Protein AF-A0A315W487-F1 (afdb_monomer)

Mean predicted aligned error: 13.63 Å

Organism: Gambusia affinis (NCBI:txid33528)

Solvent-accessible surface area (backbone atoms only — not comparable to full-atom values): 10804 Å² total; per-residue (Å²): 133,56,77,66,58,53,52,54,53,56,51,53,75,80,44,60,76,90,79,62,75,93,65,57,74,89,49,34,35,39,50,55,72,75,63,73,67,54,75,86,51,44,80,79,39,35,63,79,66,31,59,77,80,47,70,54,56,51,22,55,74,71,74,41,82,53,58,91,84,42,76,58,63,79,42,51,66,40,80,57,98,81,37,50,19,31,38,82,82,38,74,87,50,101,56,56,80,71,71,37,37,47,72,59,69,63,85,60,64,79,61,75,47,65,36,70,41,76,52,73,74,43,80,48,86,76,93,78,71,102,67,77,101,60,86,45,45,33,33,36,40,38,41,26,13,61,51,71,65,50,70,50,79,38,82,26,74,50,103,40,70,70,42,49,52,51,47,53,49,52,59,59,71,76,106

Radius of gyration: 20.81 Å; Cα contacts (8 Å, |Δi|>4): 216; chains: 1; bounding box: 63×32×65 Å

Nearest PDB structures (foldseek):
  8b4h-assembly1_D  TM=4.173E-01  e=1.061E+00  Geobacillus stearothermophilus
  2qqu-assembly1_A  TM=3.293E-01  e=1.975E+00  Arabidopsis thaliana
  4hx3-assembly3_J  TM=4.643E-01  e=4.164E+00  Streptomyces caespitosus
  8t2x-assembly1_eI  TM=4.212E-01  e=8.250E+00  Saccharomyces cerevisiae
  3dm3-assembly2_C  TM=2.344E-01  e=7.285E+00  Methanocaldococcus jannaschii

Foldseek 3Di:
DDPVVVLVVLVVVPDPPVLDDDDDLQQQLVNVVVPPDDPVCCLVGCVVVHRQPDPQSVCQVVVHDGPPPDPLNVQCWHQDSNFIWRDDDCPPPPDPPPVRTHTDQDDDDWLPRWGKDKDDFDFDDDPDDDDDPDRQTKMKIWTAGRRPRDIDIDIFRDPDSVSVSVVVVVVVVVD

InterPro domains:
  IPR036397 Ribonuclease H superfamily [G3DSA:3.30.420.10] (105-175)

Sequence (175 aa):
MTPVDSIIAQIRKSTKPDQWHFVTTDQNPADHRTRAILETQLQQTTWLSGPRFSQEFESLKKGTDIPSRSP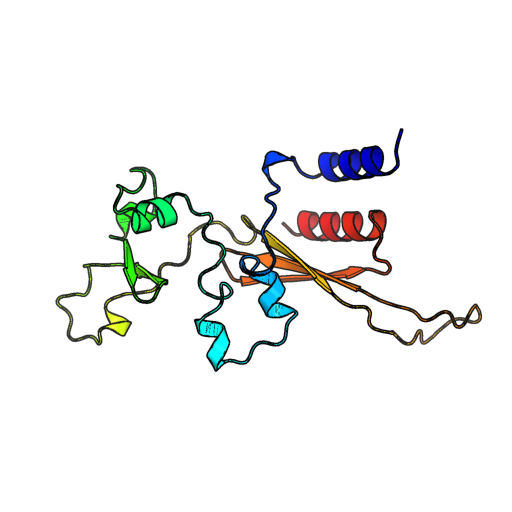LGKLDPIIDGGLLKVGGRLQAGDLSDVEKNLVIIPVDPPFTRVGLDVFGPWNVESLRTRANNTDCKRWVVLFTCLSTRAVHIEVIQAMSTSSFINALRHFLSIR

Structure (mmCIF, N/CA/C/O backbone):
data_AF-A0A315W487-F1
#
_entry.id   AF-A0A315W487-F1
#
loop_
_atom_site.group_PDB
_atom_site.id
_atom_site.type_symbol
_atom_site.label_atom_id
_atom_site.label_alt_id
_atom_site.label_comp_id
_atom_site.label_asym_id
_atom_site.label_entity_id
_atom_site.label_seq_id
_atom_site.pdbx_PDB_ins_code
_atom_site.Cartn_x
_atom_site.Cartn_y
_atom_site.Cartn_z
_atom_site.occupancy
_atom_site.B_iso_or_equiv
_atom_site.auth_seq_id
_atom_site.auth_comp_id
_atom_site.auth_asym_id
_atom_site.auth_atom_id
_atom_site.pdbx_PDB_model_num
ATOM 1 N N . MET A 1 1 ? 31.631 5.135 -5.703 1.00 48.72 1 MET A N 1
ATOM 2 C CA . MET A 1 1 ? 30.296 5.128 -5.067 1.00 48.72 1 MET A CA 1
ATOM 3 C C . MET A 1 1 ? 29.477 4.071 -5.779 1.00 48.72 1 MET A C 1
ATOM 5 O O . MET A 1 1 ? 29.423 4.128 -7.004 1.00 48.72 1 MET A O 1
ATOM 9 N N . THR A 1 2 ? 28.979 3.050 -5.082 1.00 46.69 2 THR A N 1
ATOM 10 C CA . THR A 1 2 ? 28.313 1.933 -5.769 1.00 46.69 2 THR A CA 1
ATOM 11 C C . THR A 1 2 ? 26.916 2.357 -6.249 1.00 46.69 2 THR A C 1
ATOM 13 O O . THR A 1 2 ? 26.335 3.295 -5.694 1.00 46.69 2 THR A O 1
ATOM 16 N N . PRO A 1 3 ? 26.345 1.709 -7.281 1.00 56.44 3 PRO A N 1
ATOM 17 C CA . PRO A 1 3 ? 25.005 2.037 -7.775 1.00 56.44 3 PRO A CA 1
ATOM 18 C C . PRO A 1 3 ? 23.925 1.985 -6.682 1.00 56.44 3 PRO A C 1
ATOM 20 O O . PRO A 1 3 ? 23.013 2.808 -6.677 1.00 56.44 3 PRO A O 1
ATOM 23 N N . VAL A 1 4 ? 24.066 1.072 -5.715 1.00 52.94 4 VAL A N 1
ATOM 24 C CA . VAL A 1 4 ? 23.147 0.903 -4.577 1.00 52.94 4 VAL A CA 1
ATOM 25 C C . VAL A 1 4 ? 23.194 2.105 -3.627 1.00 52.94 4 VAL A C 1
ATOM 27 O O . VAL A 1 4 ? 22.143 2.597 -3.213 1.00 52.94 4 VAL A O 1
ATOM 30 N N . ASP A 1 5 ? 24.384 2.655 -3.361 1.00 53.69 5 ASP A N 1
ATOM 31 C CA . ASP A 1 5 ? 24.547 3.850 -2.518 1.00 53.69 5 ASP A CA 1
ATOM 32 C C . ASP A 1 5 ? 23.834 5.071 -3.119 1.00 53.69 5 ASP A C 1
ATOM 34 O O . ASP A 1 5 ? 23.236 5.871 -2.400 1.00 53.69 5 ASP A O 1
ATOM 38 N N . SER A 1 6 ? 23.849 5.198 -4.451 1.00 67.00 6 SER A N 1
ATOM 39 C CA . SER A 1 6 ? 23.168 6.284 -5.170 1.00 67.00 6 SER A CA 1
ATOM 40 C C . SER A 1 6 ? 21.642 6.181 -5.071 1.00 67.00 6 SER A C 1
ATOM 42 O O . SER A 1 6 ? 20.958 7.184 -4.859 1.00 67.00 6 SER A O 1
ATOM 44 N N . ILE A 1 7 ? 21.104 4.963 -5.160 1.00 61.72 7 ILE A N 1
ATOM 45 C CA . ILE A 1 7 ? 19.666 4.678 -5.058 1.00 61.72 7 ILE A CA 1
ATOM 46 C C . ILE A 1 7 ? 19.148 5.029 -3.664 1.00 61.72 7 ILE A C 1
ATOM 48 O O . ILE A 1 7 ? 18.185 5.787 -3.520 1.00 61.72 7 ILE A O 1
ATOM 52 N N . ILE A 1 8 ? 19.829 4.519 -2.637 1.00 62.97 8 ILE A N 1
ATOM 53 C CA . ILE A 1 8 ? 19.484 4.771 -1.239 1.00 62.97 8 ILE A CA 1
ATOM 54 C C . ILE A 1 8 ? 19.583 6.269 -0.946 1.00 62.97 8 ILE A C 1
ATOM 56 O O . ILE A 1 8 ? 18.684 6.831 -0.321 1.00 62.97 8 ILE A O 1
ATOM 60 N N . ALA A 1 9 ? 20.623 6.945 -1.444 1.00 63.97 9 ALA A N 1
ATOM 61 C CA . ALA A 1 9 ? 20.773 8.387 -1.284 1.00 63.97 9 ALA A CA 1
ATOM 62 C C . ALA A 1 9 ? 19.622 9.181 -1.925 1.00 63.97 9 ALA A C 1
ATOM 64 O O . ALA A 1 9 ? 19.182 10.173 -1.350 1.00 63.97 9 ALA A O 1
ATOM 65 N N . GLN A 1 10 ? 19.101 8.761 -3.084 1.00 64.81 10 GLN A N 1
ATOM 66 C CA . GLN A 1 10 ? 17.974 9.447 -3.724 1.00 64.81 10 GLN A CA 1
ATOM 67 C C . GLN A 1 10 ? 16.641 9.211 -3.004 1.00 64.81 10 GLN A C 1
ATOM 69 O O . GLN A 1 10 ? 15.884 10.165 -2.837 1.00 64.81 10 GLN A O 1
ATOM 74 N N . ILE A 1 11 ? 16.367 7.990 -2.535 1.00 67.25 11 ILE A N 1
ATOM 75 C CA . ILE A 1 11 ? 15.167 7.690 -1.732 1.00 67.25 11 ILE A CA 1
ATOM 76 C C . ILE A 1 11 ? 15.208 8.468 -0.409 1.00 67.25 11 ILE A C 1
ATOM 78 O O . ILE A 1 11 ? 14.202 9.052 0.004 1.00 67.25 11 ILE A O 1
ATOM 82 N N . ARG A 1 12 ? 16.398 8.576 0.199 1.00 71.25 12 ARG A N 1
ATOM 83 C CA . ARG A 1 12 ? 16.637 9.348 1.427 1.00 71.25 12 ARG A CA 1
ATOM 84 C C . ARG A 1 12 ? 16.443 10.861 1.282 1.00 71.25 12 ARG A C 1
ATOM 86 O O . ARG A 1 12 ? 16.288 11.539 2.291 1.00 71.25 12 ARG A O 1
ATOM 93 N N . LYS A 1 13 ? 16.427 11.410 0.057 1.00 73.81 13 LYS A N 1
ATOM 94 C CA . LYS A 1 13 ? 16.086 12.831 -0.165 1.00 73.81 13 LYS A CA 1
ATOM 95 C C . LYS A 1 13 ? 14.604 13.123 0.066 1.00 73.81 13 LYS A C 1
ATOM 97 O O . LYS A 1 13 ? 14.268 14.259 0.377 1.00 73.81 13 LYS A O 1
ATOM 102 N N . SER A 1 14 ? 13.734 12.132 -0.125 1.00 68.50 14 SER A N 1
ATOM 103 C CA . SER A 1 14 ? 12.276 12.312 -0.083 1.00 68.50 14 SER A CA 1
ATOM 104 C C . SER A 1 14 ? 11.597 11.536 1.047 1.00 68.50 14 SER A C 1
ATOM 106 O O . SER A 1 14 ? 10.459 11.837 1.382 1.00 68.50 14 SER A O 1
ATOM 108 N N . THR A 1 15 ? 12.274 10.554 1.644 1.00 77.00 15 THR A N 1
ATOM 109 C CA . THR A 1 15 ? 11.750 9.712 2.732 1.00 77.00 15 THR A CA 1
ATOM 110 C C . THR A 1 15 ? 12.866 9.361 3.714 1.00 77.00 15 THR A C 1
ATOM 112 O O . THR A 1 15 ? 14.041 9.423 3.360 1.00 77.00 15 THR A O 1
ATOM 115 N N . LYS A 1 16 ? 12.534 8.979 4.946 1.00 75.12 16 LYS A N 1
ATOM 116 C CA . LYS A 1 16 ? 13.507 8.534 5.951 1.00 75.12 16 LYS A CA 1
ATOM 117 C C . LYS A 1 16 ? 13.472 7.004 6.107 1.00 75.12 16 LYS A C 1
ATOM 119 O O . LYS A 1 16 ? 12.401 6.422 5.951 1.00 75.12 16 LYS A O 1
ATOM 124 N N . PRO A 1 17 ? 14.603 6.329 6.399 1.00 71.06 17 PRO A N 1
ATOM 125 C CA . PRO A 1 17 ? 14.655 4.863 6.478 1.00 71.06 17 PRO A CA 1
ATOM 126 C C . PRO A 1 17 ? 13.673 4.231 7.475 1.00 71.06 17 PRO A C 1
ATOM 128 O O . PRO A 1 17 ? 13.127 3.175 7.191 1.00 71.06 17 PRO A O 1
ATOM 131 N N . ASP A 1 18 ? 13.413 4.894 8.599 1.00 71.44 18 ASP A N 1
ATOM 132 C CA . ASP A 1 18 ? 12.456 4.503 9.645 1.00 71.44 18 ASP A CA 1
ATOM 133 C C . ASP A 1 18 ? 10.995 4.483 9.173 1.00 71.44 18 ASP A C 1
ATOM 135 O O . ASP A 1 18 ? 10.146 3.860 9.803 1.00 71.44 18 ASP A O 1
ATOM 139 N N . GLN A 1 19 ? 10.688 5.129 8.047 1.00 69.25 19 GLN A N 1
ATOM 140 C CA . GLN A 1 19 ? 9.353 5.088 7.448 1.00 69.25 19 GLN A CA 1
ATOM 141 C C . GLN A 1 19 ? 9.119 3.805 6.636 1.00 69.25 19 GLN A C 1
ATOM 143 O O . GLN A 1 19 ? 7.971 3.463 6.349 1.00 69.25 19 GLN A O 1
ATOM 148 N N . TRP A 1 20 ? 10.182 3.087 6.264 1.00 70.81 20 TRP A N 1
ATOM 149 C CA . TRP A 1 20 ? 10.106 1.905 5.414 1.00 70.81 20 TRP A CA 1
ATOM 150 C C . TRP A 1 20 ? 10.153 0.635 6.250 1.00 70.81 20 TRP A C 1
ATOM 152 O O . TRP A 1 20 ? 11.102 0.386 6.988 1.00 70.81 20 TRP A O 1
ATOM 162 N N . HIS A 1 21 ? 9.139 -0.202 6.074 1.00 70.56 21 HIS A N 1
ATOM 163 C CA . HIS A 1 21 ? 9.043 -1.497 6.727 1.00 70.56 21 HIS A CA 1
ATOM 164 C C . HIS A 1 21 ? 8.958 -2.562 5.641 1.00 70.56 21 HIS A C 1
ATOM 166 O O . HIS A 1 21 ? 8.098 -2.484 4.763 1.00 70.56 21 HIS A O 1
ATOM 172 N N . PHE A 1 22 ? 9.866 -3.537 5.675 1.00 69.56 22 PHE A N 1
ATOM 173 C CA . PHE A 1 22 ? 9.763 -4.691 4.792 1.00 69.56 22 PHE A CA 1
ATOM 174 C C . PHE A 1 22 ? 8.605 -5.572 5.262 1.00 69.56 22 PHE A C 1
ATOM 176 O O . PHE A 1 22 ? 8.542 -5.953 6.430 1.00 69.56 22 PHE A O 1
ATOM 183 N N . VAL A 1 23 ? 7.698 -5.886 4.342 1.00 62.91 23 VAL A N 1
ATOM 184 C CA . VAL A 1 23 ? 6.541 -6.746 4.581 1.00 62.91 23 VAL A CA 1
ATOM 185 C C . VAL A 1 23 ? 6.662 -7.928 3.634 1.00 62.91 23 VAL A C 1
ATOM 187 O O . VAL A 1 23 ? 6.874 -7.739 2.437 1.00 62.91 23 VAL A O 1
ATOM 190 N N . THR A 1 24 ? 6.570 -9.144 4.165 1.00 65.25 24 THR A N 1
ATOM 191 C CA . THR A 1 24 ? 6.584 -10.352 3.338 1.00 65.25 24 THR A CA 1
ATOM 192 C C . THR A 1 24 ? 5.336 -10.403 2.459 1.00 65.25 24 THR A C 1
ATOM 194 O O . THR A 1 24 ? 4.287 -9.867 2.815 1.00 65.25 24 THR A O 1
ATOM 197 N N . THR A 1 25 ? 5.441 -11.051 1.300 1.00 66.62 25 THR A N 1
ATOM 198 C CA . THR A 1 25 ? 4.375 -11.136 0.287 1.00 66.62 25 THR A CA 1
ATOM 199 C C . THR A 1 25 ? 3.020 -11.586 0.845 1.00 66.62 25 THR A C 1
ATOM 201 O O . THR A 1 25 ? 1.975 -11.084 0.452 1.00 66.62 25 THR A O 1
ATOM 204 N N . ASP A 1 26 ? 3.014 -12.518 1.796 1.00 65.06 26 ASP A N 1
ATOM 205 C CA . ASP A 1 26 ? 1.800 -13.026 2.445 1.00 65.06 26 ASP A CA 1
ATOM 206 C C . ASP A 1 26 ? 1.120 -12.005 3.377 1.00 65.06 26 ASP A C 1
ATOM 208 O O . ASP A 1 26 ? -0.059 -12.148 3.700 1.00 65.06 26 ASP A O 1
ATOM 212 N N . GLN A 1 27 ? 1.852 -10.971 3.797 1.00 63.00 27 GLN A N 1
ATOM 213 C CA . GLN A 1 27 ? 1.389 -9.924 4.704 1.00 63.00 27 GLN A CA 1
ATOM 214 C C . GLN A 1 27 ? 1.202 -8.565 4.016 1.00 63.00 27 GLN A C 1
ATOM 216 O O . GLN A 1 27 ? 0.717 -7.641 4.668 1.00 63.00 27 GLN A O 1
ATOM 221 N N . ASN A 1 28 ? 1.583 -8.406 2.740 1.00 66.50 28 ASN A N 1
ATOM 222 C CA . ASN A 1 28 ? 1.381 -7.166 1.991 1.00 66.50 28 ASN A CA 1
ATOM 223 C C . ASN A 1 28 ? -0.003 -7.176 1.332 1.00 66.50 28 ASN A C 1
ATOM 225 O O . ASN A 1 28 ? -0.210 -7.895 0.354 1.00 66.50 28 ASN A O 1
ATOM 229 N N . PRO A 1 29 ? -0.956 -6.341 1.777 1.00 65.88 29 PRO A N 1
ATOM 230 C CA . PRO A 1 29 ? -2.272 -6.322 1.161 1.00 65.88 29 PRO A CA 1
ATOM 231 C C . PRO A 1 29 ? -2.217 -5.923 -0.315 1.00 65.88 29 PRO A C 1
ATOM 233 O O . PRO A 1 29 ? -3.062 -6.361 -1.085 1.00 65.88 29 PRO A O 1
ATOM 236 N N . ALA A 1 30 ? -1.230 -5.124 -0.738 1.00 62.94 30 ALA A N 1
ATOM 237 C CA . ALA A 1 30 ? -1.105 -4.722 -2.139 1.00 62.94 30 ALA A CA 1
ATOM 238 C C . ALA A 1 30 ? -0.919 -5.930 -3.084 1.00 62.94 30 ALA A C 1
ATOM 240 O O . ALA A 1 30 ? -1.468 -5.911 -4.186 1.00 62.94 30 ALA A O 1
ATOM 241 N N . ASP A 1 31 ? -0.292 -7.014 -2.614 1.00 65.88 31 ASP A N 1
ATOM 242 C CA . ASP A 1 31 ? -0.082 -8.250 -3.383 1.00 65.88 31 ASP A CA 1
ATOM 243 C C . ASP A 1 31 ? -1.403 -8.978 -3.676 1.00 65.88 31 ASP A C 1
ATOM 245 O O . ASP A 1 31 ? -1.559 -9.650 -4.697 1.00 65.88 31 ASP A O 1
ATOM 249 N N . HIS A 1 32 ? -2.402 -8.841 -2.798 1.00 64.81 32 HIS A N 1
ATOM 250 C CA . HIS A 1 32 ? -3.724 -9.425 -3.024 1.00 64.81 32 HIS A CA 1
ATOM 251 C C . HIS A 1 32 ? -4.452 -8.769 -4.206 1.00 64.81 32 HIS A C 1
ATOM 253 O O . HIS A 1 32 ? -5.254 -9.423 -4.874 1.00 64.81 32 HIS A O 1
ATOM 259 N N . ARG A 1 33 ? -4.135 -7.503 -4.518 1.00 60.19 33 ARG A N 1
ATOM 260 C CA . ARG A 1 33 ? -4.697 -6.791 -5.676 1.00 60.19 33 ARG A CA 1
ATOM 261 C C . ARG A 1 33 ? -4.089 -7.254 -6.996 1.00 60.19 33 ARG A C 1
ATOM 263 O O . ARG A 1 33 ? -4.768 -7.209 -8.018 1.00 60.19 33 ARG A O 1
ATOM 270 N N . THR A 1 34 ? -2.835 -7.696 -6.987 1.00 59.62 34 THR A N 1
ATOM 271 C CA . THR A 1 34 ? -2.107 -8.100 -8.197 1.00 59.62 34 THR A CA 1
ATOM 272 C C . THR A 1 34 ? -2.242 -9.593 -8.512 1.00 59.62 34 THR A C 1
ATOM 274 O O . THR A 1 34 ? -1.991 -9.995 -9.646 1.00 59.62 34 THR A O 1
ATOM 277 N N . ARG A 1 35 ? -2.723 -10.413 -7.562 1.00 61.91 35 ARG A N 1
ATOM 278 C CA . ARG A 1 35 ? -2.831 -11.882 -7.697 1.00 61.91 35 ARG A CA 1
ATOM 279 C C . ARG A 1 35 ? -4.207 -12.448 -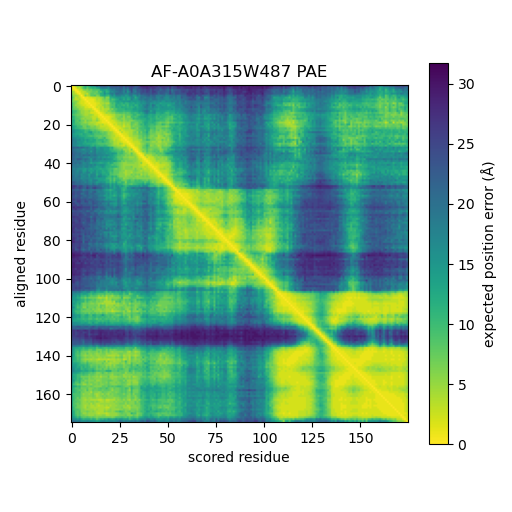8.086 1.00 61.91 35 ARG A C 1
ATOM 281 O O . ARG A 1 35 ? -4.347 -13.663 -8.074 1.00 61.91 35 ARG A O 1
ATOM 288 N N . ALA A 1 36 ? -5.188 -11.622 -8.463 1.00 53.81 36 ALA A N 1
ATOM 289 C CA . ALA A 1 36 ? -6.536 -12.058 -8.878 1.00 53.81 36 ALA A CA 1
ATOM 290 C C . ALA A 1 36 ? -7.169 -13.078 -7.904 1.00 53.81 36 ALA A C 1
ATOM 292 O O . ALA A 1 36 ? -7.283 -14.268 -8.188 1.00 53.81 36 ALA A O 1
ATOM 293 N N . ILE A 1 37 ? -7.559 -12.601 -6.723 1.00 63.97 37 ILE A N 1
ATOM 294 C CA . ILE A 1 37 ? -8.158 -13.439 -5.678 1.00 63.97 37 ILE A CA 1
ATOM 295 C C . ILE A 1 37 ? -9.669 -13.554 -5.900 1.00 63.97 37 ILE A C 1
ATOM 297 O O . ILE A 1 37 ? -10.332 -12.563 -6.206 1.00 63.97 37 ILE A O 1
ATOM 301 N N . LEU A 1 38 ? -10.215 -14.761 -5.727 1.00 61.25 38 LEU A N 1
ATOM 302 C CA . LEU A 1 38 ? -11.660 -14.997 -5.748 1.00 61.25 38 LEU A CA 1
ATOM 303 C C . LEU A 1 38 ? -12.343 -14.252 -4.591 1.00 61.25 38 LEU A C 1
ATOM 305 O O . LEU A 1 38 ? -11.813 -14.195 -3.484 1.00 61.25 38 LEU A O 1
ATOM 309 N N . GLU A 1 39 ? -13.552 -13.734 -4.812 1.00 56.94 39 GLU A N 1
ATOM 310 C CA . GLU A 1 39 ? -14.322 -13.002 -3.791 1.00 56.94 39 GLU A CA 1
ATOM 311 C C . GLU A 1 39 ? -14.462 -13.791 -2.477 1.00 56.94 39 GLU A C 1
ATOM 313 O O . GLU A 1 39 ? -14.275 -13.245 -1.389 1.00 56.94 39 GLU A O 1
ATOM 318 N N . THR A 1 40 ? -14.681 -15.104 -2.575 1.00 64.38 40 THR A N 1
ATOM 319 C CA . THR A 1 40 ? -14.790 -16.018 -1.426 1.00 64.38 40 THR A CA 1
ATOM 320 C C . THR A 1 40 ? -13.511 -16.104 -0.594 1.00 64.38 40 THR A C 1
ATOM 322 O O . THR A 1 40 ? -13.564 -16.373 0.604 1.00 64.38 40 THR A O 1
ATOM 325 N N . GLN A 1 41 ? -12.356 -15.853 -1.207 1.00 66.31 41 GLN A N 1
ATOM 326 C CA . GLN A 1 41 ? -11.055 -15.858 -0.546 1.00 66.31 41 GLN A CA 1
ATOM 327 C C . GLN A 1 41 ? -10.668 -14.470 -0.032 1.00 66.31 41 GLN A C 1
ATOM 329 O O . GLN A 1 41 ? -9.856 -14.376 0.884 1.00 66.31 41 GLN A O 1
ATOM 334 N N . LEU A 1 42 ? -11.275 -13.393 -0.545 1.00 64.19 42 LEU A N 1
ATOM 335 C CA . LEU A 1 42 ? -10.962 -12.019 -0.146 1.00 64.19 42 LEU A CA 1
ATOM 336 C C . LEU A 1 42 ? -11.137 -11.801 1.362 1.00 64.19 42 LEU A C 1
ATOM 338 O O . LEU A 1 42 ? -10.292 -11.162 1.991 1.00 64.19 42 LEU A O 1
ATOM 342 N N . GLN A 1 43 ? -12.180 -12.387 1.958 1.00 64.00 43 GLN A N 1
ATOM 343 C CA . GLN A 1 43 ? -12.433 -12.300 3.402 1.00 64.00 43 GLN A CA 1
ATOM 344 C C . GLN A 1 43 ? -11.345 -12.960 4.261 1.00 64.00 43 GLN A C 1
ATOM 346 O O . GLN A 1 43 ? -11.164 -12.583 5.414 1.00 64.00 43 GLN A O 1
ATOM 351 N N . GLN A 1 44 ? -10.594 -13.909 3.700 1.00 66.38 44 GLN A N 1
ATOM 352 C CA . GLN A 1 44 ? -9.527 -14.636 4.393 1.00 66.38 44 GLN A CA 1
ATOM 353 C C . GLN A 1 44 ? -8.154 -13.967 4.227 1.00 66.38 44 GLN A C 1
ATOM 355 O O . GLN A 1 44 ? -7.168 -14.406 4.817 1.00 66.38 44 GLN A O 1
ATOM 360 N N . THR A 1 45 ? -8.072 -12.904 3.424 1.00 65.50 45 THR A N 1
ATOM 361 C CA . THR A 1 45 ? -6.817 -12.209 3.119 1.00 65.50 45 THR A CA 1
ATOM 362 C C . THR A 1 45 ? -6.543 -11.044 4.068 1.00 65.50 45 THR A C 1
ATOM 364 O O . THR A 1 45 ? -7.423 -10.546 4.778 1.00 65.50 45 THR A O 1
ATOM 367 N N . THR A 1 46 ? -5.316 -10.521 4.014 1.00 63.25 46 THR A N 1
ATOM 368 C CA . THR A 1 46 ? -4.960 -9.265 4.692 1.00 63.25 46 THR A CA 1
ATOM 369 C C . THR A 1 46 ? -5.494 -8.026 3.954 1.00 63.25 46 THR A C 1
ATOM 371 O O . THR A 1 46 ? -5.252 -6.894 4.376 1.00 63.25 46 THR A O 1
ATOM 374 N N . TRP A 1 47 ? -6.267 -8.197 2.869 1.00 64.56 47 TRP A N 1
ATOM 375 C CA . TRP A 1 47 ? -6.842 -7.086 2.104 1.00 64.56 47 TRP A CA 1
ATOM 376 C C . TRP A 1 47 ? -7.793 -6.232 2.939 1.00 64.56 47 TRP A C 1
ATOM 378 O O . TRP A 1 47 ? -7.674 -5.011 2.944 1.00 64.56 47 TRP A O 1
ATOM 388 N N . LEU A 1 48 ? -8.715 -6.869 3.665 1.00 56.69 48 LEU A N 1
ATOM 389 C CA . LEU A 1 48 ? -9.705 -6.175 4.493 1.00 56.69 48 LEU A CA 1
ATOM 390 C C . LEU A 1 48 ? -9.154 -5.870 5.888 1.00 56.69 48 LEU A C 1
ATOM 392 O O . LEU A 1 48 ? -9.290 -4.750 6.380 1.00 56.69 48 LEU A O 1
ATOM 396 N N . SER A 1 49 ? -8.465 -6.841 6.490 1.00 56.72 49 SER A N 1
ATOM 397 C CA . SER A 1 49 ? -7.923 -6.744 7.853 1.00 56.72 49 SER A CA 1
ATOM 398 C C . SER A 1 49 ? -6.629 -5.928 7.940 1.00 56.72 49 SER A C 1
ATOM 400 O O . SER A 1 49 ? -6.344 -5.319 8.965 1.00 56.72 49 SER A O 1
ATOM 402 N N . GLY A 1 50 ? -5.886 -5.818 6.838 1.00 58.66 50 GLY A N 1
ATOM 403 C CA . GLY A 1 50 ? -4.646 -5.052 6.754 1.00 58.66 50 GLY A CA 1
ATOM 404 C C . GLY A 1 50 ? -3.452 -5.781 7.332 1.00 58.66 50 GLY A C 1
ATOM 405 O O . GLY A 1 50 ? -3.583 -6.855 7.920 1.00 58.66 50 GLY A O 1
ATOM 406 N N . PRO A 1 51 ? -2.263 -5.195 7.167 1.00 56.78 51 PRO A N 1
ATOM 407 C CA . PRO A 1 51 ? -1.100 -5.704 7.839 1.00 56.78 51 PRO A CA 1
ATOM 408 C C . PRO A 1 51 ? -1.204 -5.330 9.322 1.00 56.78 51 PRO A C 1
ATOM 410 O O . PRO A 1 51 ? -1.641 -4.235 9.680 1.00 56.78 51 PRO A O 1
ATOM 413 N N . ARG A 1 52 ? -0.802 -6.247 10.200 1.00 59.81 52 ARG A N 1
ATOM 414 C CA .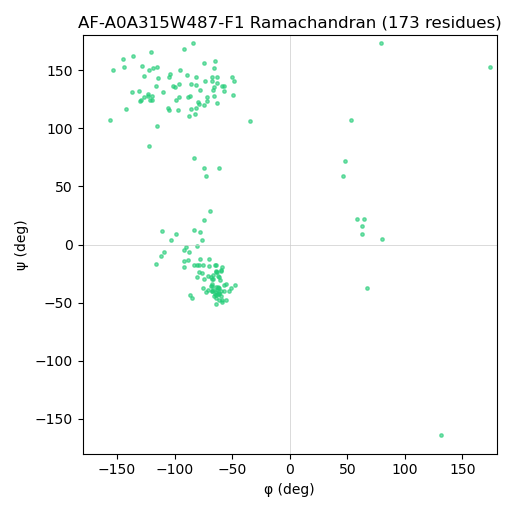 ARG A 1 52 ? -1.094 -6.215 11.646 1.00 59.81 52 ARG A CA 1
ATOM 415 C C . ARG A 1 52 ? -0.281 -5.183 12.446 1.00 59.81 52 ARG A C 1
ATOM 417 O O . ARG A 1 52 ? -0.150 -5.305 13.655 1.00 59.81 52 ARG A O 1
ATOM 424 N N . PHE A 1 53 ? 0.264 -4.155 11.797 1.00 51.91 53 PHE A N 1
ATOM 425 C CA . PHE A 1 53 ? 1.281 -3.265 12.371 1.00 51.91 53 PHE A CA 1
ATOM 426 C C . PHE A 1 53 ? 0.760 -2.193 13.341 1.00 51.91 53 PHE A C 1
ATOM 428 O O . PHE A 1 53 ? 1.521 -1.308 13.728 1.00 51.91 53 PHE A O 1
ATOM 435 N N . SER A 1 54 ? -0.498 -2.248 13.776 1.00 63.31 54 SER A N 1
ATOM 436 C CA . SER A 1 54 ? -0.940 -1.397 14.882 1.00 63.31 54 SER A CA 1
ATOM 437 C C . SER A 1 54 ? -0.523 -2.043 16.200 1.00 63.31 54 SER A C 1
ATOM 439 O O . SER A 1 54 ? -1.006 -3.119 16.545 1.00 63.31 54 SER A O 1
ATOM 441 N N . GLN A 1 55 ? 0.340 -1.367 16.964 1.00 62.59 55 GLN A N 1
ATOM 442 C CA . GLN A 1 55 ? 0.717 -1.760 18.329 1.00 62.59 55 GLN A CA 1
ATOM 443 C C . GLN A 1 55 ? -0.516 -2.094 19.187 1.00 62.59 55 GLN A C 1
ATOM 445 O O . GLN A 1 55 ? -0.490 -3.029 19.975 1.00 62.59 55 GLN A O 1
ATOM 450 N N . GLU A 1 56 ? -1.620 -1.380 18.969 1.00 65.69 56 GLU A N 1
ATOM 451 C CA . GLU A 1 56 ? -2.902 -1.580 19.647 1.00 65.69 56 GLU A CA 1
ATOM 452 C C . GLU A 1 56 ? -3.578 -2.910 19.270 1.00 65.69 56 GLU A C 1
ATOM 454 O O . GLU A 1 56 ? -4.178 -3.561 20.120 1.00 65.69 56 GLU A O 1
ATOM 459 N N . PHE A 1 57 ? -3.453 -3.350 18.013 1.00 65.50 57 PHE A N 1
ATOM 460 C CA . PHE A 1 57 ? -3.990 -4.629 17.541 1.00 65.50 57 PHE A CA 1
ATOM 461 C C . PHE A 1 57 ? -3.198 -5.814 18.109 1.00 65.50 57 PHE A C 1
ATOM 463 O O . PHE A 1 57 ? -3.777 -6.821 18.516 1.00 65.50 57 PHE A O 1
ATOM 470 N N . GLU A 1 58 ? -1.873 -5.676 18.193 1.00 68.31 58 GLU A N 1
ATOM 471 C CA . GLU A 1 58 ? -1.011 -6.653 18.864 1.00 68.31 58 GLU A CA 1
ATOM 472 C C . GLU A 1 58 ? -1.267 -6.694 20.374 1.00 68.31 58 GLU A C 1
ATOM 474 O O . GLU A 1 58 ? -1.317 -7.781 20.954 1.00 68.31 58 GLU A O 1
ATOM 479 N N . SER A 1 59 ? -1.496 -5.535 21.002 1.00 71.69 59 SER A N 1
ATOM 480 C CA . SER A 1 59 ? -1.889 -5.459 22.410 1.00 71.69 59 SER A CA 1
ATOM 481 C C . SER A 1 59 ? -3.187 -6.225 22.671 1.00 71.69 59 SER A C 1
ATOM 483 O O . SER A 1 59 ? -3.226 -7.065 23.570 1.00 71.69 59 SER A O 1
ATOM 485 N N . LEU A 1 60 ? -4.203 -6.012 21.829 1.00 69.50 60 LEU A N 1
ATOM 486 C CA . LEU A 1 60 ? -5.494 -6.696 21.921 1.00 69.50 60 LEU A CA 1
ATOM 487 C C . LEU A 1 60 ? -5.385 -8.211 21.744 1.00 69.50 60 LEU A C 1
ATOM 489 O O . LEU A 1 60 ? -5.988 -8.964 22.503 1.00 69.50 60 LEU A O 1
ATOM 493 N N . LYS A 1 61 ? -4.579 -8.686 20.790 1.00 66.75 61 LYS A N 1
ATOM 494 C CA . LYS A 1 61 ? -4.360 -10.129 20.601 1.00 66.75 61 LYS A CA 1
ATOM 495 C C . LYS A 1 61 ? -3.680 -10.806 21.776 1.00 66.75 61 LYS A C 1
ATOM 497 O O . LYS A 1 61 ? -3.968 -11.964 22.063 1.00 66.75 61 LYS A O 1
ATOM 502 N N . LYS A 1 62 ? -2.748 -10.105 22.418 1.00 74.00 62 LYS A N 1
ATOM 503 C CA . LYS A 1 62 ? -2.009 -10.618 23.574 1.00 74.00 62 LYS A CA 1
ATOM 504 C C . LYS A 1 62 ? -2.808 -10.511 24.875 1.00 74.00 62 LYS A C 1
ATOM 506 O O . LYS A 1 62 ? -2.296 -10.924 25.909 1.00 74.00 62 LYS A O 1
ATOM 511 N N . GLY A 1 63 ? -4.025 -9.957 24.833 1.00 69.38 63 GLY A N 1
ATOM 512 C CA . GLY A 1 63 ? -4.825 -9.677 26.027 1.00 69.38 63 GLY A CA 1
ATOM 513 C C . GLY A 1 63 ? -4.178 -8.633 26.940 1.00 69.38 63 GLY A C 1
ATOM 514 O O . GLY A 1 63 ? -4.436 -8.621 28.137 1.00 69.38 63 GLY A O 1
ATOM 515 N N . THR A 1 64 ? -3.292 -7.800 26.392 1.00 74.31 64 THR A N 1
ATOM 516 C CA . THR A 1 64 ? -2.622 -6.719 27.124 1.00 74.31 64 THR A CA 1
ATOM 517 C C . THR A 1 64 ? -3.364 -5.408 26.922 1.00 74.31 64 THR A C 1
ATOM 519 O O . THR A 1 64 ? -3.939 -5.178 25.855 1.00 74.31 64 THR A O 1
ATOM 522 N N . ASP A 1 65 ? -3.298 -4.528 27.918 1.00 71.69 65 ASP A N 1
ATOM 523 C CA . ASP 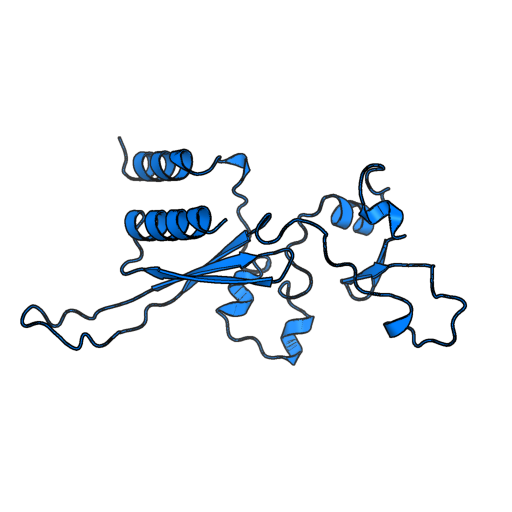A 1 65 ? -3.956 -3.230 27.848 1.00 71.69 65 ASP A CA 1
ATOM 524 C C . ASP A 1 65 ? -3.496 -2.420 26.631 1.00 71.69 65 ASP A C 1
ATOM 526 O O . ASP A 1 65 ? -2.307 -2.319 26.300 1.00 71.69 65 ASP A O 1
ATOM 530 N N . ILE A 1 66 ? -4.473 -1.813 25.962 1.00 71.31 66 ILE A N 1
ATOM 531 C CA . ILE A 1 66 ? -4.228 -0.854 24.892 1.00 71.31 66 ILE A CA 1
ATOM 532 C C . ILE A 1 66 ? -3.582 0.390 25.520 1.00 71.31 66 ILE A C 1
ATOM 534 O O . ILE A 1 66 ? -4.007 0.811 26.601 1.00 71.31 66 ILE A O 1
ATOM 538 N N . PRO A 1 67 ? -2.595 1.032 24.864 1.00 70.12 67 PRO A N 1
ATOM 539 C CA . PRO A 1 67 ? -2.038 2.287 25.351 1.00 70.12 67 PRO A CA 1
ATOM 540 C C . PRO A 1 67 ? -3.149 3.285 25.691 1.00 70.12 67 PRO A C 1
ATOM 542 O O . PRO A 1 67 ? -4.005 3.573 24.859 1.00 70.12 67 PRO A O 1
ATOM 545 N N . SER A 1 68 ? -3.118 3.858 26.894 1.00 66.75 68 SER A N 1
ATOM 546 C CA . SER A 1 68 ? -4.184 4.730 27.421 1.00 66.75 68 SER A CA 1
ATOM 547 C C . SER A 1 68 ? -4.477 5.974 26.568 1.00 66.75 68 SER A C 1
ATOM 549 O O . SER A 1 68 ? -5.547 6.570 26.672 1.00 66.75 68 SER A O 1
ATOM 551 N N . ARG A 1 69 ? -3.536 6.372 25.702 1.00 68.12 69 ARG A N 1
ATOM 552 C CA . ARG A 1 69 ? -3.690 7.473 24.735 1.00 68.12 69 ARG A CA 1
ATOM 553 C C . ARG A 1 69 ? -4.293 7.049 23.397 1.00 68.12 69 ARG A C 1
ATOM 555 O O . ARG A 1 69 ? -4.557 7.910 22.561 1.00 68.12 69 ARG A O 1
ATOM 562 N N . SER A 1 70 ? -4.496 5.755 23.180 1.00 66.75 70 SER A N 1
ATOM 563 C CA . SER A 1 70 ? -5.064 5.243 21.944 1.00 66.75 70 SER A CA 1
ATOM 564 C C . SER A 1 70 ? -6.526 5.679 21.804 1.00 66.75 70 SER A C 1
ATOM 566 O O . SER A 1 70 ? -7.316 5.508 22.739 1.00 66.75 70 SER A O 1
ATOM 568 N N . PRO A 1 71 ? -6.938 6.185 20.629 1.00 63.69 71 PRO A N 1
ATOM 569 C CA . PRO A 1 71 ? -8.348 6.416 20.343 1.00 63.69 71 PRO A CA 1
ATOM 570 C C . PRO A 1 71 ? -9.157 5.108 20.348 1.00 63.69 71 PRO A C 1
ATOM 572 O O . PRO A 1 71 ? -10.357 5.160 20.609 1.00 63.69 71 PRO A O 1
ATOM 575 N N . LEU A 1 72 ? -8.514 3.951 20.127 1.00 67.00 72 LEU A N 1
ATOM 576 C CA . LEU A 1 72 ? -9.167 2.640 20.144 1.00 67.00 72 LEU A CA 1
ATOM 577 C C . LEU A 1 72 ? -9.634 2.246 21.543 1.00 67.00 72 LEU A C 1
ATOM 579 O O . LEU A 1 72 ? -10.718 1.692 21.666 1.00 67.00 72 LEU A O 1
ATOM 583 N N . GLY A 1 73 ? -8.898 2.604 22.600 1.00 67.25 73 GLY A N 1
ATOM 584 C CA . GLY A 1 73 ? -9.305 2.309 23.981 1.00 67.25 73 GLY A CA 1
ATOM 585 C C . GLY A 1 73 ? -10.656 2.926 24.375 1.00 67.25 73 GLY A C 1
ATOM 586 O O . GLY A 1 73 ? -11.342 2.409 25.248 1.00 67.25 73 GLY A O 1
ATOM 587 N N . LYS A 1 74 ? -11.093 3.995 23.692 1.00 68.38 74 LYS A N 1
ATOM 588 C CA . LYS A 1 74 ? -12.398 4.646 23.922 1.00 68.38 74 LYS A CA 1
ATOM 589 C C . LYS A 1 74 ? -13.581 3.898 23.299 1.00 68.38 74 LYS A C 1
ATOM 591 O O . LYS A 1 74 ? -14.729 4.268 23.553 1.00 68.38 74 LYS A O 1
ATOM 596 N N . LEU A 1 75 ? -13.303 2.923 22.437 1.00 64.19 75 LEU A N 1
ATOM 597 C CA . LEU A 1 75 ? -14.292 2.194 21.646 1.00 64.19 75 LEU A CA 1
ATOM 598 C C . LEU A 1 75 ? -14.594 0.798 22.203 1.00 64.19 75 LEU A C 1
ATOM 600 O O . LEU A 1 75 ? -15.347 0.075 21.563 1.00 64.19 75 LEU A O 1
ATOM 604 N N . ASP A 1 76 ? -14.021 0.427 23.353 1.00 75.44 76 ASP A N 1
ATOM 605 C CA . ASP A 1 76 ? -14.127 -0.924 23.930 1.00 75.44 76 ASP A CA 1
ATOM 606 C C . ASP A 1 76 ? -13.878 -2.031 22.881 1.00 75.44 76 ASP A C 1
ATOM 608 O O . ASP A 1 76 ? -14.779 -2.787 22.523 1.00 75.44 76 ASP A O 1
ATOM 612 N N . PRO A 1 77 ? -12.694 -2.048 22.246 1.00 73.31 77 PRO A N 1
ATOM 613 C CA . PRO A 1 77 ? -12.495 -2.789 21.012 1.00 73.31 77 PRO A CA 1
ATOM 614 C C . PRO A 1 77 ? -12.328 -4.291 21.274 1.00 73.31 77 PRO A C 1
ATOM 616 O O . PRO A 1 77 ? -11.511 -4.706 22.093 1.00 73.31 77 PRO A O 1
ATOM 619 N N . ILE A 1 78 ? -13.044 -5.110 20.505 1.00 74.75 78 ILE A N 1
ATOM 620 C CA . ILE A 1 78 ? -12.970 -6.575 20.534 1.00 74.75 78 ILE A CA 1
ATOM 621 C C . ILE A 1 78 ? -12.425 -7.117 19.209 1.00 74.75 78 ILE A C 1
ATOM 623 O O . ILE A 1 78 ? -12.584 -6.496 18.156 1.00 74.75 78 ILE A O 1
ATOM 627 N N . ILE A 1 79 ? -11.791 -8.291 19.245 1.00 70.94 79 ILE A N 1
ATOM 628 C CA . ILE A 1 79 ? -11.412 -9.033 18.036 1.00 70.94 79 ILE A CA 1
ATOM 629 C C . ILE A 1 79 ? -12.364 -10.214 17.884 1.00 70.94 79 ILE A C 1
ATOM 631 O O . ILE A 1 79 ? -12.366 -11.117 18.714 1.00 70.94 79 ILE A O 1
ATOM 635 N N . ASP A 1 80 ? -13.131 -10.222 16.798 1.00 70.00 80 ASP A N 1
ATOM 636 C CA . ASP A 1 80 ? -14.054 -11.304 16.458 1.00 70.00 80 ASP A CA 1
ATOM 637 C C . ASP A 1 80 ? -13.962 -11.626 14.960 1.00 70.00 80 ASP A C 1
ATOM 639 O O . ASP A 1 80 ? -13.932 -10.726 14.116 1.00 70.00 80 ASP A O 1
ATOM 643 N N . GLY A 1 81 ? -13.833 -12.912 14.621 1.00 65.81 81 GLY A N 1
ATOM 644 C CA . GLY A 1 81 ? -13.589 -13.365 13.245 1.00 65.81 81 GLY A CA 1
ATOM 645 C C . GLY A 1 81 ? -12.315 -12.788 12.605 1.00 65.81 81 GLY A C 1
ATOM 646 O O . GLY A 1 81 ? -12.217 -12.708 11.385 1.00 65.81 81 GLY A O 1
ATOM 647 N N . GLY A 1 82 ? -11.348 -12.332 13.411 1.00 63.25 82 GLY A N 1
ATOM 648 C CA . GLY A 1 82 ? -10.128 -11.669 12.933 1.00 63.25 82 GLY A CA 1
ATOM 649 C C . GLY A 1 82 ? -10.293 -10.187 12.569 1.00 63.25 82 GLY A C 1
ATOM 650 O O . GLY A 1 82 ? -9.328 -9.575 12.109 1.00 63.25 82 GLY A O 1
ATOM 651 N N . LEU A 1 83 ? -11.472 -9.605 12.802 1.00 64.88 83 LEU A N 1
ATOM 652 C CA . LEU A 1 83 ? -11.767 -8.189 12.591 1.00 64.88 83 LEU A CA 1
ATOM 653 C C . LEU A 1 83 ? -11.831 -7.443 13.925 1.00 64.88 83 LEU A C 1
ATOM 655 O O . LEU A 1 83 ? -12.318 -7.974 14.922 1.00 64.88 83 LEU A O 1
ATOM 659 N N . LEU A 1 84 ? -11.356 -6.196 13.924 1.00 69.50 84 LEU A N 1
ATOM 660 C CA . LEU A 1 84 ? -11.486 -5.279 15.053 1.00 69.50 84 LEU A CA 1
ATOM 661 C C . LEU A 1 84 ? -12.896 -4.674 15.047 1.00 69.50 84 LEU A C 1
ATOM 663 O O . LEU A 1 84 ? -13.289 -4.059 14.055 1.00 69.50 84 LEU A O 1
ATOM 667 N N . LYS A 1 85 ? -13.654 -4.840 16.130 1.00 73.88 85 LYS A N 1
ATOM 668 C CA . LYS A 1 85 ? -15.035 -4.355 16.259 1.00 73.88 85 LYS A CA 1
ATOM 669 C C . LYS A 1 85 ? -15.215 -3.533 17.538 1.00 73.88 85 LYS A C 1
ATOM 671 O O . LYS A 1 85 ? -14.481 -3.724 18.500 1.00 73.88 85 LYS A O 1
ATOM 676 N N . VAL A 1 86 ? -16.181 -2.617 17.547 1.00 71.38 86 VAL A N 1
ATOM 677 C CA . VAL A 1 86 ? -16.641 -1.893 18.744 1.00 71.38 86 VAL A CA 1
ATOM 678 C C . VAL A 1 86 ? -17.423 -2.874 19.611 1.00 71.38 86 VAL A C 1
ATOM 680 O O . VAL A 1 86 ? -18.385 -3.468 19.129 1.00 71.38 86 VAL A O 1
ATOM 683 N N . GLY A 1 87 ? -17.017 -3.048 20.865 1.00 67.56 87 GLY A N 1
ATOM 684 C CA . GLY A 1 87 ? -17.731 -3.857 21.846 1.00 67.56 87 GLY A CA 1
ATOM 685 C C . GLY A 1 87 ? -18.868 -3.103 22.543 1.00 67.56 87 GLY A C 1
ATOM 686 O O . GLY A 1 87 ? -19.059 -1.897 22.371 1.00 67.56 87 GLY A O 1
ATOM 687 N N . GLY A 1 88 ? -19.636 -3.851 23.343 1.00 66.00 88 GLY A N 1
ATOM 688 C CA . GLY A 1 88 ? -20.382 -3.384 24.523 1.00 66.00 88 GLY A CA 1
ATOM 689 C C . GLY A 1 88 ? -21.571 -2.424 24.354 1.00 66.00 88 GLY A C 1
ATOM 690 O O . GLY A 1 88 ? -22.557 -2.554 25.073 1.00 66.00 88 GLY A O 1
ATOM 691 N N . ARG A 1 89 ? -21.541 -1.459 23.430 1.00 58.69 89 ARG A N 1
ATOM 692 C CA . ARG A 1 89 ? -22.494 -0.330 23.430 1.00 58.69 89 ARG A CA 1
ATOM 693 C C . ARG A 1 89 ? -23.901 -0.662 22.930 1.00 58.69 89 ARG A C 1
ATOM 695 O O . ARG A 1 89 ? -24.838 0.026 23.320 1.00 58.69 89 ARG A O 1
ATOM 702 N N . LEU A 1 90 ? -24.063 -1.694 22.101 1.00 58.12 90 LEU A N 1
ATOM 703 C CA . LEU A 1 90 ? -25.352 -2.084 21.504 1.00 58.12 90 LEU A CA 1
ATOM 704 C C . LEU A 1 90 ? -25.896 -3.419 22.042 1.00 58.12 90 LEU A C 1
ATOM 706 O O . LEU A 1 90 ? -26.868 -3.947 21.510 1.00 58.12 90 LEU A O 1
ATOM 710 N N . GLN A 1 91 ? -25.309 -3.958 23.115 1.00 63.34 91 GLN A N 1
ATOM 711 C CA . GLN A 1 91 ? -25.654 -5.287 23.645 1.00 63.34 91 GLN A CA 1
ATOM 712 C C . GLN A 1 91 ? -27.099 -5.390 24.166 1.00 63.34 91 GLN A C 1
ATOM 714 O O . GLN A 1 91 ? -27.664 -6.478 24.199 1.00 63.34 91 GLN A O 1
ATOM 719 N N . ALA A 1 92 ? -27.710 -4.260 24.531 1.00 59.56 92 ALA A N 1
ATOM 720 C CA . ALA A 1 92 ? -29.096 -4.187 24.994 1.00 59.56 92 ALA A CA 1
ATOM 721 C C . ALA A 1 92 ? -30.129 -3.967 23.865 1.00 59.56 92 ALA A C 1
ATOM 723 O O . ALA A 1 92 ? -31.322 -3.891 24.148 1.00 59.56 92 ALA A O 1
ATOM 724 N N . GLY A 1 93 ? -29.692 -3.814 22.608 1.00 62.25 93 GLY A N 1
ATOM 725 C CA . GLY A 1 93 ? -30.572 -3.591 21.458 1.00 62.25 93 GLY A CA 1
ATOM 726 C C . GLY A 1 93 ? -31.025 -4.894 20.797 1.00 62.25 93 GLY A C 1
ATOM 727 O O . GLY A 1 93 ? -30.253 -5.853 20.710 1.00 62.25 93 GLY A O 1
ATOM 728 N N . ASP A 1 94 ? -32.255 -4.903 20.282 1.00 72.62 94 ASP A N 1
ATOM 729 C CA . ASP A 1 94 ? -32.798 -5.976 19.435 1.00 72.62 94 ASP A CA 1
ATOM 730 C C . ASP A 1 94 ? -32.197 -5.897 18.019 1.00 72.62 94 ASP A C 1
ATOM 732 O O . ASP A 1 94 ? -32.837 -5.512 17.046 1.00 72.62 94 ASP A O 1
ATOM 736 N N . LEU A 1 95 ? -30.890 -6.136 17.948 1.00 67.69 95 LEU A N 1
ATOM 737 C CA . LEU A 1 95 ? -30.069 -6.101 16.741 1.00 67.69 95 LEU A CA 1
ATOM 738 C C . LEU A 1 95 ? -29.389 -7.459 16.558 1.00 67.69 95 LEU A C 1
ATOM 740 O O . LEU A 1 95 ? -29.078 -8.152 17.536 1.00 67.69 95 LEU A O 1
ATOM 744 N N . SER A 1 96 ? -29.120 -7.840 15.312 1.00 66.81 96 SER A N 1
ATOM 745 C CA . SER A 1 96 ? -28.333 -9.043 15.031 1.00 66.81 96 SER A CA 1
ATOM 746 C C . SER A 1 96 ? -26.887 -8.890 15.531 1.00 66.81 96 SER A C 1
ATOM 748 O O . SER A 1 96 ? -26.377 -7.777 15.679 1.00 66.81 96 SER A O 1
ATOM 750 N N . ASP A 1 97 ? -26.179 -9.997 15.776 1.00 63.50 97 ASP A N 1
ATOM 751 C CA . ASP A 1 97 ? -24.789 -9.968 16.278 1.00 63.50 97 ASP A CA 1
ATOM 752 C C . ASP A 1 97 ? -23.809 -9.234 15.339 1.00 63.50 97 ASP A C 1
ATOM 754 O O . ASP A 1 97 ? -22.763 -8.740 15.773 1.00 63.50 97 ASP A O 1
ATOM 758 N N . VAL A 1 98 ? -24.169 -9.122 14.055 1.00 60.59 98 VAL A N 1
ATOM 759 C CA . VAL A 1 98 ? -23.442 -8.357 13.030 1.00 60.59 98 VAL A CA 1
ATOM 760 C C . VAL A 1 98 ? -23.660 -6.851 13.195 1.00 60.59 98 VAL A C 1
ATOM 762 O O . VAL A 1 98 ? -22.727 -6.072 13.021 1.00 60.59 98 VAL A O 1
A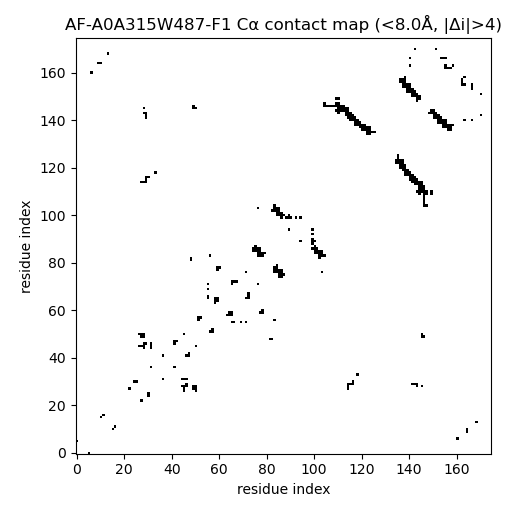TOM 765 N N . GLU A 1 99 ? -24.867 -6.432 13.570 1.00 60.78 99 GLU A N 1
ATOM 766 C CA . GLU A 1 99 ? -25.225 -5.025 13.786 1.00 60.78 99 GLU A CA 1
ATOM 767 C C . GLU A 1 99 ? -24.772 -4.515 15.160 1.00 60.78 99 GLU A C 1
ATOM 769 O O . GLU A 1 99 ? -24.474 -3.331 15.319 1.00 60.78 99 GLU A O 1
ATOM 774 N N . LYS A 1 100 ? -24.666 -5.410 16.149 1.00 68.69 100 LYS A N 1
ATOM 775 C CA . LYS A 1 100 ? -24.217 -5.082 17.511 1.00 68.69 100 LYS A CA 1
ATOM 776 C C . LYS A 1 100 ? -22.746 -4.675 17.588 1.00 68.69 100 LYS A C 1
ATOM 778 O O . LYS A 1 100 ? -22.386 -3.879 18.453 1.00 68.69 100 LYS A O 1
ATOM 783 N N . ASN A 1 101 ? -21.909 -5.204 16.694 1.00 68.44 101 ASN A N 1
ATOM 784 C CA . ASN A 1 101 ? -20.456 -5.053 16.749 1.00 68.44 101 ASN A CA 1
ATOM 785 C C . ASN A 1 101 ? -19.926 -4.411 15.455 1.00 68.44 101 ASN A C 1
ATOM 787 O O . ASN A 1 101 ? -19.492 -5.100 14.529 1.00 68.44 101 ASN A O 1
ATOM 791 N N . LEU A 1 102 ? -19.953 -3.076 15.385 1.00 64.50 102 LEU A N 1
ATOM 792 C CA . LEU A 1 102 ? -19.479 -2.325 14.216 1.00 64.50 102 LEU A CA 1
ATOM 793 C C . LEU A 1 102 ? -17.968 -2.489 14.011 1.00 64.50 102 LEU A C 1
ATOM 795 O O . LEU A 1 102 ? -17.195 -2.366 14.958 1.00 64.50 102 LEU A O 1
ATOM 799 N N . VAL A 1 103 ? -17.535 -2.707 12.767 1.00 67.00 103 VAL A N 1
ATOM 800 C CA . VAL A 1 103 ? -16.108 -2.809 12.419 1.00 67.00 103 VAL A CA 1
ATOM 801 C C . VAL A 1 103 ? -15.410 -1.467 12.651 1.00 67.00 103 VAL A C 1
ATOM 803 O O . VAL A 1 103 ? -15.833 -0.435 12.129 1.00 67.00 103 VAL A O 1
ATOM 806 N N . ILE A 1 104 ? -14.312 -1.482 13.408 1.00 63.94 104 ILE A N 1
ATOM 807 C CA . ILE A 1 104 ? -13.470 -0.307 13.631 1.00 63.94 104 ILE A CA 1
ATOM 808 C C . ILE A 1 104 ? -12.456 -0.210 12.494 1.00 63.94 104 ILE A C 1
ATOM 810 O O . ILE A 1 104 ? -11.581 -1.065 12.350 1.00 63.94 104 ILE A O 1
ATOM 814 N N . ILE A 1 105 ? -12.536 0.867 11.715 1.00 61.22 105 ILE A N 1
ATOM 815 C CA . ILE A 1 105 ? -11.511 1.215 10.728 1.00 61.22 105 ILE A CA 1
ATOM 816 C C . ILE A 1 105 ? -10.452 2.079 11.435 1.00 61.22 105 ILE A C 1
ATOM 818 O O . ILE A 1 105 ? -10.820 3.069 12.074 1.00 61.22 105 ILE A O 1
ATOM 822 N N . PRO A 1 106 ? -9.151 1.735 11.367 1.00 56.41 106 PRO A N 1
ATOM 823 C CA . PRO A 1 106 ? -8.101 2.539 11.985 1.00 56.41 106 PRO A CA 1
ATOM 824 C C . PRO A 1 106 ? -8.126 3.985 11.466 1.00 56.41 106 PRO A C 1
ATOM 826 O O . PRO A 1 106 ? -8.202 4.231 10.264 1.00 56.41 106 PRO A O 1
ATOM 829 N N . VAL A 1 107 ? -8.060 4.938 12.399 1.00 56.91 107 VAL A N 1
ATOM 830 C CA . VAL A 1 107 ? -8.406 6.362 12.214 1.00 56.91 107 VAL A CA 1
ATOM 831 C C . VAL A 1 107 ? -7.302 7.237 11.607 1.00 56.91 107 VAL A C 1
ATOM 833 O O . VAL A 1 107 ? -7.394 8.463 11.649 1.00 56.91 107 VAL A O 1
ATOM 836 N N . ASP A 1 108 ? -6.235 6.654 11.064 1.00 67.00 108 ASP A N 1
ATOM 837 C CA . ASP A 1 108 ? -5.161 7.463 10.488 1.00 67.00 108 ASP A CA 1
ATOM 838 C C . ASP A 1 108 ? -5.637 8.203 9.231 1.00 67.00 108 ASP A C 1
ATOM 840 O O . ASP A 1 108 ? -6.372 7.616 8.426 1.00 67.00 108 ASP A O 1
ATOM 844 N N . PRO A 1 109 ? -5.170 9.447 8.993 1.00 75.25 109 PRO A N 1
ATOM 845 C CA . PRO A 1 109 ? -5.456 10.149 7.749 1.00 75.25 109 PRO A CA 1
ATOM 846 C C . PRO A 1 109 ? -5.134 9.261 6.534 1.00 75.25 109 PRO A C 1
ATOM 848 O O . PRO A 1 109 ? -4.146 8.509 6.580 1.00 75.25 109 PRO A O 1
ATOM 851 N N . PRO A 1 110 ? -5.913 9.329 5.437 1.00 78.38 110 PRO A N 1
ATOM 852 C CA . PRO A 1 110 ? -5.667 8.528 4.240 1.00 78.38 110 PRO A CA 1
ATOM 853 C C . PRO A 1 110 ? -4.202 8.610 3.804 1.00 78.38 110 PRO A C 1
ATOM 855 O O . PRO A 1 110 ? -3.605 9.675 3.897 1.00 78.38 110 PRO A O 1
ATOM 858 N N . PHE A 1 111 ? -3.615 7.498 3.359 1.00 79.50 111 PHE A N 1
ATOM 859 C CA . PHE A 1 111 ? -2.214 7.344 2.931 1.00 79.50 111 PHE A CA 1
ATOM 860 C C . PHE A 1 111 ? -1.138 7.597 4.002 1.00 79.50 111 PHE A C 1
ATOM 862 O O . PHE A 1 111 ? 0.033 7.749 3.670 1.00 79.50 111 PHE A O 1
ATOM 869 N N . THR A 1 112 ? -1.492 7.609 5.290 1.00 77.50 112 THR A N 1
ATOM 870 C CA . THR A 1 112 ? -0.487 7.668 6.373 1.00 77.50 112 THR A CA 1
ATOM 871 C C . THR A 1 112 ? 0.356 6.393 6.445 1.00 77.50 112 THR A C 1
ATOM 873 O O . THR A 1 112 ? 1.550 6.451 6.723 1.00 77.50 112 THR A O 1
ATOM 876 N N . ARG A 1 113 ? -0.245 5.238 6.142 1.00 76.56 113 ARG A N 1
ATOM 877 C CA . ARG A 1 113 ? 0.450 3.961 5.945 1.00 76.56 113 ARG A CA 1
ATOM 878 C C . ARG A 1 113 ? 0.112 3.439 4.556 1.00 76.56 113 ARG A C 1
ATOM 880 O O . ARG A 1 113 ? -1.068 3.367 4.206 1.00 76.56 113 ARG A O 1
ATOM 887 N N . VAL A 1 114 ? 1.129 3.098 3.769 1.00 83.38 114 VAL A N 1
ATOM 888 C CA . VAL A 1 114 ? 0.975 2.753 2.350 1.00 83.38 114 VAL A CA 1
ATOM 889 C C . VAL A 1 114 ? 1.693 1.442 2.058 1.00 83.38 114 VAL A C 1
ATOM 891 O O . VAL A 1 114 ? 2.885 1.322 2.317 1.00 83.38 114 VAL A O 1
ATOM 894 N N . GLY A 1 115 ? 0.958 0.468 1.529 1.00 84.88 115 GLY A N 1
ATOM 895 C CA . GLY A 1 115 ? 1.523 -0.724 0.906 1.00 84.88 115 GLY A CA 1
ATOM 896 C C . GLY A 1 115 ? 1.931 -0.408 -0.527 1.00 84.88 115 GLY A C 1
ATOM 897 O O . GLY A 1 115 ? 1.191 0.273 -1.241 1.00 84.88 115 GLY A O 1
ATOM 898 N N . LEU A 1 116 ? 3.096 -0.891 -0.940 1.00 87.94 116 LEU A N 1
ATOM 899 C CA . LEU A 1 116 ? 3.633 -0.677 -2.276 1.00 87.94 116 LEU A CA 1
ATOM 900 C C . LEU A 1 116 ? 3.740 -2.012 -2.999 1.00 87.94 116 LEU A C 1
ATOM 902 O O . LEU A 1 116 ? 4.193 -2.987 -2.406 1.00 87.94 116 LEU A O 1
ATOM 906 N N . ASP A 1 117 ? 3.342 -2.042 -4.265 1.00 88.19 117 ASP A N 1
ATOM 907 C CA . ASP A 1 117 ? 3.579 -3.192 -5.138 1.00 88.19 117 ASP A CA 1
ATOM 908 C C . ASP A 1 117 ? 3.860 -2.714 -6.568 1.00 88.19 117 ASP A C 1
ATOM 910 O O . ASP A 1 117 ? 3.430 -1.627 -6.963 1.00 88.19 117 ASP A O 1
ATOM 914 N N . VAL A 1 118 ? 4.614 -3.497 -7.337 1.00 89.56 118 VAL A N 1
ATOM 915 C CA . VAL A 1 118 ? 4.928 -3.207 -8.739 1.00 89.56 118 VAL A CA 1
ATOM 916 C C . VAL A 1 118 ? 4.623 -4.431 -9.588 1.00 89.56 118 VAL A C 1
ATOM 918 O O . VAL A 1 118 ? 5.175 -5.503 -9.364 1.00 89.56 118 VAL A O 1
ATOM 921 N N . PHE A 1 119 ? 3.782 -4.259 -10.605 1.00 86.50 119 PHE A N 1
ATOM 922 C CA . PHE A 1 119 ? 3.309 -5.355 -11.451 1.00 86.50 119 PHE A CA 1
ATOM 923 C C . PHE A 1 119 ? 3.323 -5.005 -12.943 1.00 86.50 119 PHE A C 1
ATOM 925 O O . PHE A 1 119 ? 3.454 -3.843 -13.336 1.00 86.50 119 PHE A O 1
ATOM 932 N N . GLY A 1 120 ? 3.274 -6.048 -13.772 1.00 86.31 120 GLY A N 1
ATOM 933 C CA . GLY A 1 120 ? 3.558 -6.024 -15.209 1.00 86.31 120 GLY A CA 1
ATOM 934 C C . GLY A 1 120 ? 4.523 -7.160 -15.590 1.00 86.31 120 GLY A C 1
ATOM 935 O O . GLY A 1 120 ? 4.725 -8.071 -14.784 1.00 86.31 120 GLY A O 1
ATOM 936 N N . PRO A 1 121 ? 5.168 -7.120 -16.771 1.00 89.44 121 PRO A N 1
ATOM 937 C CA . PRO A 1 121 ? 5.059 -6.099 -17.816 1.00 89.44 121 PRO A CA 1
ATOM 938 C C . PRO A 1 121 ? 3.835 -6.287 -18.723 1.00 89.44 121 PRO A C 1
ATOM 940 O O . PRO A 1 121 ? 3.514 -7.411 -19.101 1.00 89.44 121 PRO A O 1
ATOM 943 N N . TRP A 1 122 ? 3.223 -5.184 -19.161 1.00 87.00 122 TRP A N 1
ATOM 944 C CA . TRP A 1 122 ? 2.311 -5.186 -20.312 1.00 87.00 122 TRP A CA 1
ATOM 945 C C . TRP A 1 122 ? 3.008 -4.645 -21.543 1.00 87.00 122 TRP A C 1
ATOM 947 O O . TRP A 1 122 ? 3.677 -3.611 -21.482 1.00 87.00 122 TRP A O 1
ATOM 957 N N . ASN A 1 123 ? 2.796 -5.320 -22.665 1.00 85.12 123 ASN A N 1
ATOM 958 C CA . ASN A 1 123 ? 3.215 -4.821 -23.962 1.00 85.12 123 ASN A CA 1
ATOM 959 C C . ASN A 1 123 ? 2.194 -3.780 -24.414 1.00 85.12 123 ASN A C 1
ATOM 961 O O . ASN A 1 123 ? 1.000 -4.069 -24.495 1.00 85.12 123 ASN A O 1
ATOM 965 N N . VAL A 1 124 ? 2.659 -2.556 -24.654 1.00 81.69 124 VAL A N 1
ATOM 966 C CA . VAL A 1 124 ? 1.813 -1.452 -25.109 1.00 81.69 124 VAL A CA 1
ATOM 967 C C . VAL A 1 124 ? 2.165 -1.122 -26.550 1.00 81.69 124 VAL A C 1
ATOM 969 O O . VAL A 1 124 ? 3.335 -0.944 -26.887 1.00 81.69 124 VAL A O 1
ATOM 972 N N . GLU A 1 125 ? 1.149 -1.007 -27.399 1.00 71.56 125 GLU A N 1
ATOM 973 C CA . GLU A 1 1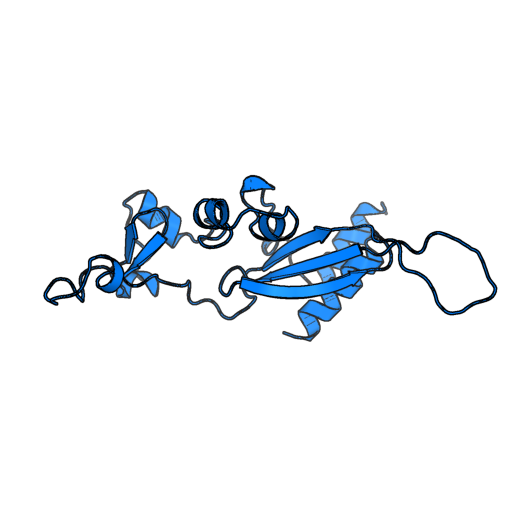25 ? 1.329 -0.592 -28.786 1.00 71.56 125 GLU A CA 1
ATOM 974 C C . GLU A 1 125 ? 1.606 0.916 -28.849 1.00 71.56 125 GLU A C 1
ATOM 976 O O . GLU A 1 125 ? 0.805 1.744 -28.412 1.00 71.56 125 GLU A O 1
ATOM 981 N N . SER A 1 126 ? 2.765 1.299 -29.389 1.00 65.19 126 SER A N 1
ATOM 982 C CA . SER A 1 126 ? 3.063 2.704 -29.665 1.00 65.19 126 SER A CA 1
ATOM 983 C C . SER A 1 126 ? 2.435 3.095 -30.998 1.00 65.19 126 SER A C 1
ATOM 985 O O . SER A 1 126 ? 2.879 2.644 -32.052 1.00 65.19 126 SER A O 1
ATOM 987 N N . LEU A 1 127 ? 1.424 3.966 -30.974 1.00 63.19 127 LEU A N 1
ATOM 988 C CA . LEU A 1 127 ? 0.748 4.396 -32.202 1.00 63.19 127 LEU A CA 1
ATOM 989 C C . LEU A 1 127 ? 1.605 5.303 -33.105 1.00 63.19 127 LEU A C 1
ATOM 991 O O . LEU A 1 127 ? 1.218 5.531 -34.249 1.00 63.19 127 LEU A O 1
ATOM 995 N N . ARG A 1 128 ? 2.752 5.838 -32.652 1.00 59.09 128 ARG A N 1
ATOM 996 C CA . ARG A 1 128 ? 3.598 6.741 -33.460 1.00 59.09 128 ARG A CA 1
ATOM 997 C C . ARG A 1 128 ? 5.056 6.752 -32.993 1.00 59.09 128 ARG A C 1
ATOM 999 O O . ARG A 1 128 ? 5.366 7.394 -31.998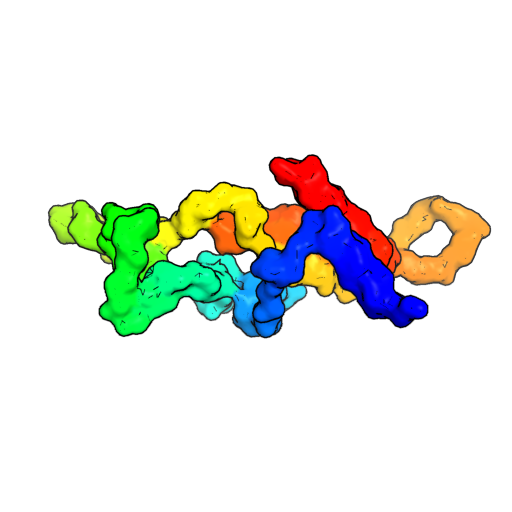 1.00 59.09 128 ARG A O 1
ATOM 1006 N N . THR A 1 129 ? 5.972 6.147 -33.753 1.00 51.50 129 THR A N 1
ATOM 1007 C CA . THR A 1 129 ? 7.084 6.842 -34.449 1.00 51.50 129 THR A CA 1
ATOM 1008 C C . THR A 1 129 ? 8.053 5.858 -35.111 1.00 51.50 129 THR A C 1
ATOM 1010 O O . THR A 1 129 ? 8.210 4.708 -34.725 1.00 51.50 129 THR A O 1
ATOM 1013 N N . ARG A 1 130 ? 8.690 6.361 -36.166 1.00 54.94 130 ARG A N 1
ATOM 1014 C CA . ARG A 1 130 ? 9.513 5.710 -37.191 1.00 54.94 130 ARG A CA 1
ATOM 1015 C C . ARG A 1 130 ? 10.876 5.171 -36.701 1.00 54.94 130 ARG A C 1
ATOM 1017 O O . ARG A 1 130 ? 11.817 5.143 -37.487 1.00 54.94 130 ARG A O 1
ATOM 1024 N N . ALA A 1 131 ? 11.014 4.781 -35.434 1.00 51.16 131 ALA A N 1
ATOM 1025 C CA . ALA A 1 131 ? 12.276 4.310 -34.862 1.00 51.16 131 ALA A CA 1
ATOM 1026 C C . ALA A 1 131 ? 12.040 3.153 -33.879 1.00 51.16 131 ALA A C 1
ATOM 1028 O O . ALA A 1 131 ? 11.398 3.326 -32.852 1.00 51.16 131 ALA A O 1
ATOM 1029 N N . ASN A 1 132 ? 12.595 1.993 -34.237 1.00 52.59 132 ASN A N 1
ATOM 1030 C CA . ASN A 1 132 ? 12.684 0.740 -33.488 1.00 52.59 132 ASN A CA 1
ATOM 1031 C C . ASN A 1 132 ? 11.389 0.145 -32.912 1.00 52.59 132 ASN A C 1
ATOM 1033 O O . ASN A 1 132 ? 10.874 0.537 -31.870 1.00 52.59 132 ASN A O 1
ATOM 1037 N N . ASN A 1 133 ? 10.971 -0.939 -33.568 1.00 53.34 133 ASN A N 1
ATOM 1038 C CA . ASN A 1 133 ? 10.106 -2.001 -33.066 1.00 53.34 133 ASN A CA 1
ATOM 1039 C C . ASN A 1 133 ? 10.761 -2.713 -31.860 1.00 53.34 133 ASN A C 1
ATOM 1041 O O . ASN A 1 133 ? 11.199 -3.856 -31.950 1.00 53.34 133 ASN A O 1
ATOM 1045 N N . THR A 1 134 ? 10.926 -1.999 -30.750 1.00 56.72 134 THR A N 1
ATOM 1046 C CA . THR A 1 134 ? 11.314 -2.569 -29.460 1.00 56.72 134 THR A CA 1
ATOM 1047 C C . THR A 1 134 ? 10.083 -2.598 -28.577 1.00 56.72 134 THR A C 1
ATOM 1049 O O . THR A 1 134 ? 9.523 -1.550 -28.255 1.00 56.72 134 THR A O 1
ATOM 1052 N N . ASP A 1 135 ? 9.678 -3.815 -28.226 1.00 58.19 135 ASP A N 1
ATOM 1053 C CA . ASP A 1 135 ? 8.590 -4.168 -27.317 1.00 58.19 135 ASP A CA 1
ATOM 1054 C C . ASP A 1 135 ? 8.459 -3.145 -26.169 1.00 58.19 135 ASP A C 1
ATOM 1056 O O . ASP A 1 135 ? 9.315 -3.051 -25.282 1.00 58.19 135 ASP A O 1
ATOM 1060 N N . CYS A 1 136 ? 7.425 -2.299 -26.226 1.00 73.31 136 CYS A N 1
ATOM 1061 C CA . CYS A 1 136 ? 7.238 -1.190 -25.292 1.00 73.31 136 CYS A CA 1
ATOM 1062 C C . CYS A 1 136 ? 6.575 -1.699 -24.014 1.00 73.31 136 CYS A C 1
ATOM 1064 O O . CYS A 1 136 ? 5.395 -1.455 -23.758 1.00 73.31 136 CYS A O 1
ATOM 1066 N N . LYS A 1 137 ? 7.360 -2.398 -23.196 1.00 85.75 137 LYS A N 1
ATOM 1067 C CA . LYS A 1 137 ? 6.918 -2.869 -21.886 1.00 85.75 137 LYS A CA 1
ATOM 1068 C C . LYS A 1 137 ? 6.592 -1.692 -20.972 1.00 85.75 137 LYS A C 1
ATOM 1070 O O . LYS A 1 137 ? 7.292 -0.673 -20.953 1.00 85.75 137 LYS A O 1
ATOM 1075 N N . ARG A 1 138 ? 5.503 -1.823 -20.224 1.00 89.44 138 ARG A N 1
ATOM 1076 C CA . ARG A 1 138 ? 5.108 -0.918 -19.145 1.00 89.44 138 ARG A CA 1
ATOM 1077 C C . ARG A 1 138 ? 4.876 -1.715 -17.878 1.00 89.44 138 ARG A C 1
ATOM 1079 O O . ARG A 1 138 ? 4.370 -2.834 -17.922 1.00 89.44 138 ARG A O 1
ATOM 1086 N N . TRP A 1 139 ? 5.229 -1.106 -16.760 1.00 92.81 139 TRP A N 1
ATOM 1087 C CA . TRP A 1 139 ? 4.932 -1.606 -15.428 1.00 92.81 139 TRP A CA 1
ATOM 1088 C C . TRP A 1 139 ? 4.094 -0.570 -14.704 1.00 92.81 139 TRP A C 1
ATOM 1090 O O . TRP A 1 139 ? 3.987 0.581 -15.131 1.00 92.81 139 TRP A O 1
ATOM 1100 N N . VAL A 1 140 ? 3.498 -0.981 -13.600 1.00 92.00 140 VAL A N 1
ATOM 1101 C CA . VAL A 1 140 ? 2.638 -0.131 -12.796 1.00 92.00 140 VAL A CA 1
ATOM 1102 C C . VAL A 1 140 ? 3.061 -0.249 -11.344 1.00 92.00 140 VAL A C 1
ATOM 1104 O O . VAL A 1 140 ? 3.224 -1.356 -10.843 1.00 92.00 140 VAL A O 1
ATOM 1107 N N . VAL A 1 141 ? 3.215 0.890 -10.677 1.00 92.88 141 VAL A N 1
ATOM 1108 C CA . VAL A 1 141 ? 3.406 0.987 -9.230 1.00 92.88 141 VAL A CA 1
ATOM 1109 C C . VAL A 1 141 ? 2.049 1.256 -8.589 1.00 92.88 141 VAL A C 1
ATOM 1111 O O . VAL A 1 141 ? 1.355 2.201 -8.968 1.00 92.88 141 VAL A O 1
ATOM 1114 N N . LEU A 1 142 ? 1.671 0.435 -7.614 1.00 91.25 142 LEU A N 1
ATOM 1115 C CA . LEU A 1 142 ? 0.522 0.675 -6.756 1.00 91.25 142 LEU A CA 1
ATOM 1116 C C . LEU A 1 142 ? 0.973 1.254 -5.426 1.00 91.25 142 LEU A C 1
ATOM 1118 O O . LEU A 1 142 ? 1.855 0.708 -4.767 1.00 91.25 142 LEU A O 1
ATOM 1122 N N . PHE A 1 143 ? 0.257 2.274 -4.983 1.00 90.06 143 PHE A N 1
ATOM 1123 C CA . PHE A 1 143 ? 0.321 2.806 -3.633 1.00 90.06 143 PHE A CA 1
ATOM 1124 C C . PHE A 1 143 ? -1.038 2.574 -2.975 1.00 90.06 143 PHE A C 1
ATOM 1126 O O . PHE A 1 143 ? -2.013 3.274 -3.252 1.00 90.06 143 PHE A O 1
ATOM 1133 N N . THR A 1 144 ? -1.123 1.557 -2.125 1.00 85.69 144 THR A N 1
ATOM 1134 C CA . THR A 1 144 ? -2.356 1.156 -1.442 1.00 85.69 144 THR A CA 1
ATOM 1135 C C . THR A 1 144 ? -2.394 1.758 -0.046 1.00 85.69 144 THR A C 1
ATOM 1137 O O . THR A 1 144 ? -1.585 1.404 0.806 1.00 85.69 144 THR A O 1
ATOM 1140 N N . CYS A 1 145 ? -3.356 2.635 0.228 1.00 83.81 145 CYS A N 1
ATOM 1141 C CA . CYS A 1 145 ? -3.614 3.124 1.576 1.00 83.81 145 CYS A CA 1
ATOM 1142 C C . CYS A 1 145 ? -4.049 1.966 2.481 1.00 83.81 145 CYS A C 1
ATOM 1144 O O . CYS A 1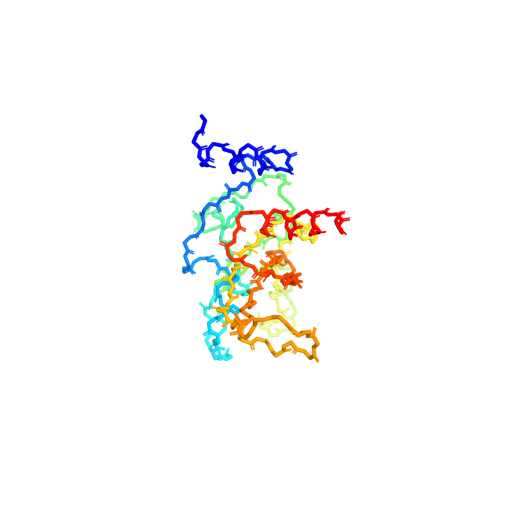 145 ? -5.065 1.319 2.237 1.00 83.81 145 CYS A O 1
ATOM 1146 N N . LEU A 1 146 ? -3.320 1.729 3.566 1.00 76.19 146 LEU A N 1
ATOM 1147 C CA . LEU A 1 146 ? -3.622 0.643 4.498 1.00 76.19 146 LEU A CA 1
ATOM 1148 C C . LEU A 1 146 ? -4.769 0.988 5.460 1.00 76.19 146 LEU A C 1
ATOM 1150 O O . LEU A 1 146 ? -5.357 0.081 6.039 1.00 76.19 146 LEU A O 1
ATOM 1154 N N . SER A 1 147 ? -5.109 2.273 5.600 1.00 70.31 147 SER A N 1
ATOM 1155 C CA . SER A 1 147 ? -6.231 2.729 6.432 1.00 70.31 147 SER A CA 1
ATOM 1156 C C . SER A 1 147 ? -7.566 2.676 5.683 1.00 70.31 147 SER A C 1
ATOM 1158 O O . SER A 1 147 ? -8.549 2.175 6.212 1.00 70.31 147 SER A O 1
ATOM 1160 N N . THR A 1 148 ? -7.603 3.160 4.435 1.00 72.19 148 THR A N 1
ATOM 1161 C CA . THR A 1 148 ? -8.847 3.321 3.653 1.00 72.19 148 THR A CA 1
ATOM 1162 C C . THR A 1 148 ? -8.966 2.389 2.453 1.00 72.19 148 THR A C 1
ATOM 1164 O O . THR A 1 148 ? -10.014 2.359 1.820 1.00 72.19 148 THR A O 1
ATOM 1167 N N . ARG A 1 149 ? -7.901 1.665 2.088 1.00 72.44 149 ARG A N 1
ATOM 1168 C CA . ARG A 1 149 ? -7.810 0.853 0.854 1.00 72.44 149 ARG A CA 1
ATOM 1169 C C . ARG A 1 149 ? -7.909 1.638 -0.450 1.00 72.44 149 ARG A C 1
ATOM 1171 O O . ARG A 1 149 ? -7.954 1.031 -1.515 1.00 72.44 149 ARG A O 1
ATOM 1178 N N . ALA A 1 150 ? -7.873 2.969 -0.392 1.00 79.19 150 ALA A N 1
ATOM 1179 C CA . ALA A 1 150 ? -7.704 3.794 -1.579 1.00 79.19 150 ALA A CA 1
ATOM 1180 C C . ALA A 1 150 ? -6.391 3.425 -2.282 1.00 79.19 150 ALA A C 1
ATOM 1182 O O . ALA A 1 150 ? -5.366 3.247 -1.620 1.00 79.19 150 ALA A O 1
ATOM 1183 N N . VAL A 1 151 ? -6.418 3.314 -3.610 1.00 85.38 151 VAL A N 1
ATOM 1184 C CA . VAL A 1 151 ? -5.228 2.956 -4.386 1.00 85.38 151 VAL A CA 1
ATOM 1185 C C . VAL A 1 151 ? -4.878 4.060 -5.367 1.00 85.38 151 VAL A C 1
ATOM 1187 O O . VAL A 1 151 ? -5.700 4.424 -6.204 1.00 85.38 151 VAL A O 1
ATOM 1190 N N . HIS A 1 152 ? -3.643 4.547 -5.280 1.00 90.06 152 HIS A N 1
ATOM 1191 C CA . HIS A 1 152 ? -3.023 5.409 -6.284 1.00 90.06 152 HIS A CA 1
ATOM 1192 C C . HIS A 1 152 ? -2.166 4.554 -7.220 1.00 90.06 152 HIS A C 1
ATOM 1194 O O . HIS A 1 152 ? -1.493 3.624 -6.773 1.00 90.06 152 HIS A O 1
ATOM 1200 N N . ILE A 1 153 ? -2.230 4.826 -8.520 1.00 90.88 153 ILE A N 1
ATOM 1201 C CA . ILE A 1 153 ? -1.610 4.004 -9.563 1.00 90.88 153 ILE A CA 1
ATOM 1202 C C . ILE A 1 153 ? -0.721 4.896 -10.427 1.00 90.88 153 ILE A C 1
ATOM 1204 O O . ILE A 1 153 ? -1.198 5.884 -10.974 1.00 90.88 153 ILE A O 1
ATOM 1208 N N . GLU A 1 154 ? 0.544 4.514 -10.599 1.00 93.62 154 GLU A N 1
ATOM 1209 C CA . GLU A 1 154 ? 1.505 5.203 -11.469 1.00 93.62 154 GLU A CA 1
ATOM 1210 C C . GLU A 1 154 ? 2.069 4.237 -12.512 1.00 93.62 154 GLU A C 1
ATOM 1212 O O . GLU A 1 154 ? 2.559 3.160 -12.174 1.00 93.62 154 GLU A O 1
ATOM 1217 N N . VAL A 1 155 ? 2.040 4.620 -13.788 1.00 92.12 155 VAL A N 1
ATOM 1218 C CA . VAL A 1 155 ? 2.640 3.826 -14.870 1.00 92.12 155 VAL A CA 1
ATOM 1219 C C . VAL A 1 155 ? 4.119 4.186 -15.000 1.00 92.12 155 VAL A C 1
ATOM 1221 O O . VAL A 1 155 ? 4.468 5.351 -15.182 1.00 92.12 155 VAL A O 1
ATOM 1224 N N . ILE A 1 156 ? 4.998 3.184 -14.985 1.00 92.31 156 ILE A N 1
ATOM 1225 C CA . ILE A 1 156 ? 6.440 3.347 -15.193 1.00 92.31 156 ILE A CA 1
ATOM 1226 C C . ILE A 1 156 ? 6.897 2.668 -16.490 1.00 92.31 156 ILE A C 1
ATOM 1228 O O . ILE A 1 156 ? 6.414 1.607 -16.891 1.00 92.31 156 ILE A O 1
ATOM 1232 N N . GLN A 1 157 ? 7.856 3.299 -17.168 1.00 87.44 157 GLN A N 1
ATOM 1233 C CA . GLN A 1 157 ? 8.360 2.839 -18.467 1.00 87.44 157 GLN A CA 1
ATOM 1234 C C . GLN A 1 157 ? 9.426 1.742 -18.362 1.00 87.44 157 GLN A C 1
ATOM 1236 O O . GLN A 1 157 ? 9.694 1.069 -19.350 1.00 87.44 157 GLN A O 1
ATOM 1241 N N . ALA A 1 158 ? 10.038 1.571 -17.189 1.00 86.12 158 ALA A N 1
ATOM 1242 C CA . ALA A 1 158 ? 11.056 0.563 -16.919 1.00 86.12 158 ALA A CA 1
ATOM 1243 C C . ALA A 1 158 ? 11.064 0.196 -15.429 1.00 86.12 158 ALA A C 1
ATOM 1245 O O . ALA A 1 158 ? 10.822 1.061 -14.585 1.00 86.12 158 ALA A O 1
ATOM 1246 N N . MET A 1 159 ? 11.439 -1.046 -15.101 1.00 86.25 159 MET A N 1
ATOM 1247 C CA . MET A 1 159 ? 11.790 -1.480 -13.736 1.00 86.25 159 MET A CA 1
ATOM 1248 C C . MET A 1 159 ? 13.157 -0.919 -13.325 1.00 86.25 159 MET A C 1
ATOM 1250 O O . MET A 1 159 ? 14.112 -1.649 -13.074 1.00 86.25 159 MET A O 1
ATOM 1254 N N . SER A 1 160 ? 13.270 0.406 -13.331 1.00 86.69 160 SER A N 1
ATOM 1255 C CA . SER A 1 160 ? 14.484 1.132 -12.983 1.00 86.69 160 SER A CA 1
ATOM 1256 C C . SER A 1 160 ? 14.235 2.030 -11.780 1.00 86.69 160 SER A C 1
ATOM 1258 O O . SER A 1 160 ? 13.124 2.527 -11.570 1.00 86.69 160 SER A O 1
ATOM 1260 N N . THR A 1 161 ? 15.285 2.289 -11.004 1.00 85.31 161 THR A N 1
ATOM 1261 C CA . THR A 1 161 ? 15.178 3.147 -9.823 1.00 85.31 161 THR A CA 1
ATOM 1262 C C . THR A 1 161 ? 14.718 4.557 -10.173 1.00 85.31 161 THR A C 1
ATOM 1264 O O . THR A 1 161 ? 13.910 5.133 -9.454 1.00 85.31 161 THR A O 1
ATOM 1267 N N . SER A 1 162 ? 15.197 5.126 -11.280 1.00 86.81 162 SER A N 1
ATOM 1268 C CA . SER A 1 162 ? 14.807 6.475 -11.699 1.00 86.81 162 SER A CA 1
ATOM 1269 C C . SER A 1 162 ? 13.317 6.553 -12.037 1.00 86.81 162 SER A C 1
ATOM 1271 O O . SER A 1 162 ? 12.652 7.505 -11.627 1.00 86.81 162 SER A O 1
ATOM 1273 N N . SER A 1 163 ? 12.771 5.535 -12.712 1.00 89.62 163 SER A N 1
ATOM 1274 C CA . SER A 1 163 ? 11.334 5.450 -12.990 1.00 89.62 163 SER A CA 1
ATOM 1275 C C . SER A 1 163 ? 10.511 5.319 -11.705 1.00 89.62 163 SER A C 1
ATOM 1277 O O . SER A 1 163 ? 9.517 6.024 -11.547 1.00 89.62 163 SER A O 1
ATOM 1279 N N . PHE A 1 164 ? 10.958 4.485 -10.762 1.00 89.94 164 PHE A N 1
ATOM 1280 C CA . PHE A 1 164 ? 10.304 4.328 -9.462 1.00 89.94 164 PHE A CA 1
ATOM 1281 C C . PHE A 1 164 ? 10.329 5.614 -8.624 1.00 89.94 164 PHE A C 1
ATOM 1283 O O . PHE A 1 164 ? 9.309 6.020 -8.076 1.00 89.94 164 PHE A O 1
ATOM 1290 N N . ILE A 1 165 ? 11.477 6.289 -8.542 1.00 88.94 165 ILE A N 1
ATOM 1291 C CA . ILE A 1 165 ? 11.626 7.527 -7.766 1.00 88.94 165 ILE A CA 1
ATOM 1292 C C . ILE A 1 165 ? 10.719 8.630 -8.315 1.00 88.94 165 ILE A C 1
ATOM 1294 O O . ILE A 1 165 ? 10.153 9.392 -7.534 1.00 88.94 165 ILE A O 1
ATOM 1298 N N . ASN A 1 166 ? 10.554 8.720 -9.635 1.00 90.00 166 ASN A N 1
ATOM 1299 C CA . ASN A 1 166 ? 9.625 9.679 -10.228 1.00 90.00 166 ASN A CA 1
ATOM 1300 C C . ASN A 1 166 ? 8.169 9.359 -9.861 1.00 90.00 166 ASN A C 1
ATOM 1302 O O . ASN A 1 166 ? 7.459 10.262 -9.428 1.00 90.00 166 ASN A O 1
ATOM 1306 N N . ALA A 1 167 ? 7.761 8.086 -9.924 1.00 91.38 167 ALA A N 1
ATOM 1307 C CA . ALA A 1 167 ? 6.436 7.658 -9.468 1.00 91.38 167 ALA A CA 1
ATOM 1308 C C . ALA A 1 167 ? 6.207 7.970 -7.976 1.00 91.38 167 ALA A C 1
ATOM 1310 O O . ALA A 1 167 ? 5.171 8.516 -7.603 1.00 91.38 167 ALA A O 1
ATOM 1311 N N . LEU A 1 168 ? 7.200 7.702 -7.120 1.00 90.50 168 LEU A N 1
ATOM 1312 C CA . LEU A 1 168 ? 7.141 8.030 -5.694 1.00 90.50 168 LEU A CA 1
ATOM 1313 C C . LEU A 1 168 ? 7.012 9.543 -5.460 1.00 90.50 168 LEU A C 1
ATOM 1315 O O . LEU A 1 168 ? 6.239 9.967 -4.607 1.00 90.50 168 LEU A O 1
ATOM 1319 N N . ARG A 1 169 ? 7.739 10.373 -6.217 1.00 89.44 169 ARG A N 1
ATOM 1320 C CA . ARG A 1 169 ? 7.625 11.837 -6.121 1.00 89.44 169 ARG A CA 1
ATOM 1321 C C . ARG A 1 169 ? 6.250 12.337 -6.543 1.00 89.44 169 ARG A C 1
ATOM 1323 O O . ARG A 1 169 ? 5.718 13.200 -5.857 1.00 89.44 169 ARG 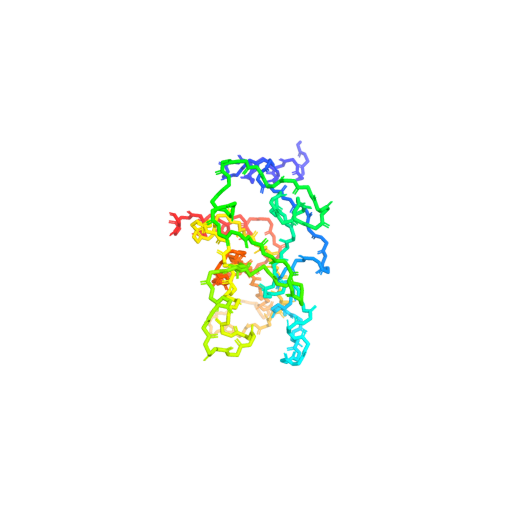A O 1
ATOM 1330 N N . HIS A 1 170 ? 5.679 11.802 -7.623 1.00 89.88 170 HIS A N 1
ATOM 1331 C CA . HIS A 1 170 ? 4.316 12.147 -8.036 1.00 89.88 170 HIS A CA 1
ATOM 1332 C C . HIS A 1 170 ? 3.313 11.812 -6.934 1.00 89.88 170 HIS A C 1
ATOM 1334 O O . HIS A 1 170 ? 2.564 12.689 -6.511 1.00 89.88 170 HIS A O 1
ATOM 1340 N N . PHE A 1 171 ? 3.381 10.594 -6.390 1.00 90.81 171 PHE A N 1
ATOM 1341 C CA . PHE A 1 171 ? 2.532 10.174 -5.279 1.00 90.81 171 PHE A CA 1
ATOM 1342 C C . PHE A 1 171 ? 2.643 11.115 -4.068 1.00 90.81 171 PHE A C 1
ATOM 1344 O O . PHE A 1 171 ? 1.629 11.572 -3.546 1.00 90.81 171 PHE A O 1
ATOM 1351 N N . LEU A 1 172 ? 3.868 11.456 -3.651 1.00 86.50 172 LEU A N 1
ATOM 1352 C CA . LEU A 1 172 ? 4.097 12.367 -2.525 1.00 86.50 172 LEU A CA 1
ATOM 1353 C C . LEU A 1 172 ? 3.676 13.812 -2.819 1.00 86.50 172 LEU A C 1
ATOM 1355 O O . LEU A 1 172 ? 3.337 14.520 -1.886 1.00 86.50 172 LEU A O 1
ATOM 1359 N N . SER A 1 173 ? 3.700 14.258 -4.079 1.00 85.19 173 SER A N 1
ATOM 1360 C CA . SER A 1 173 ? 3.295 15.621 -4.459 1.00 85.19 173 SER A CA 1
ATOM 1361 C C . SER A 1 173 ? 1.781 15.844 -4.463 1.00 85.19 173 SER A C 1
ATOM 1363 O O . SER A 1 173 ? 1.330 16.985 -4.452 1.00 85.19 173 SER A O 1
ATOM 1365 N N . ILE A 1 174 ? 1.003 14.759 -4.498 1.00 75.06 174 ILE A N 1
ATOM 1366 C CA . ILE A 1 174 ? -0.466 14.786 -4.479 1.00 75.06 174 ILE A CA 1
ATOM 1367 C C . ILE A 1 174 ? -0.997 14.773 -3.028 1.00 75.06 174 ILE A C 1
ATOM 1369 O O . ILE A 1 174 ? -2.175 15.053 -2.803 1.00 75.06 174 ILE A O 1
ATOM 1373 N N . ARG A 1 175 ? -0.138 14.470 -2.043 1.00 59.88 175 ARG A N 1
ATOM 1374 C CA . ARG A 1 175 ? -0.445 14.451 -0.606 1.00 59.88 175 ARG A CA 1
ATOM 1375 C C . ARG A 1 175 ? 0.041 15.726 0.079 1.00 59.88 175 ARG A C 1
ATOM 1377 O O . ARG A 1 175 ? -0.733 16.240 0.913 1.00 59.88 175 ARG A O 1
#

Secondary structure (DSSP, 8-state):
--HHHHHHHHHTTTS-GGG-----TTT-HHHHHHTT--HHHHTTSHHHH--S--HHHHHHHTTPPPPTT-SGGGG-EEEETTEEEE-STTTTSS--HHHHSPBPPP-PPTTSSEEEEEEEEEE----S-SS-----EEEEEEEEETTT--EEEEEESSSSHHHHHHHHHHHHHT-

pLDDT: mean 71.05, std 11.56, range [46.69, 93.62]